Protein AF-R7QAF1-F1 (afdb_monomer_lite)

InterPro domains:
  IPR002088 Protein prenyltransferase, alpha subunit [PF01239] (26-54)
  IPR002088 Protein prenyltransferase, alpha subunit [PF01239] (99-127)

pLDDT: mean 86.68, std 11.37, range [32.62, 96.69]

Sequence (177 aa):
MLLASPDFTTAWAVRKRQLPPGGAADELHFTWLVLTRSPKSAESWSHRAWVVRTCGLSPQQAEEELALAWVAATRAASNYYAGVHRLRVVPSARGKCIREELGRSRKWLRTHAADSSGWWYHRQLIELARGAAAETVGGELEFVRGLRDPGQARSQCIEVQEQWLLKLQQAGVGGTA

Radius of gyration: 18.32 Å; chains: 1; bounding box: 41×48×45 Å

Structure (mmCIF, N/CA/C/O backbone):
data_AF-R7QAF1-F1
#
_entry.id   AF-R7QAF1-F1
#
loop_
_atom_site.group_PDB
_atom_site.id
_atom_site.type_symbol
_atom_site.label_atom_id
_atom_site.label_alt_id
_atom_site.label_comp_id
_atom_site.label_asym_id
_atom_site.label_entity_id
_atom_site.label_seq_id
_atom_site.pdbx_PDB_ins_code
_atom_site.Cartn_x
_atom_site.Cartn_y
_atom_site.Cartn_z
_atom_site.occupancy
_atom_site.B_iso_or_equiv
_atom_site.auth_seq_id
_atom_site.auth_comp_id
_atom_site.auth_asym_id
_atom_site.auth_atom_id
_atom_site.pdbx_PDB_model_num
ATOM 1 N N . MET A 1 1 ? 12.134 -16.852 -15.053 1.00 78.19 1 MET A N 1
ATOM 2 C CA . MET A 1 1 ? 12.922 -16.751 -13.805 1.00 78.19 1 MET A CA 1
ATOM 3 C C . MET A 1 1 ? 12.145 -16.061 -12.683 1.00 78.19 1 MET A C 1
ATOM 5 O O . MET A 1 1 ? 11.789 -16.744 -11.739 1.00 78.19 1 MET A O 1
ATOM 9 N N . LEU A 1 2 ? 11.776 -14.778 -12.795 1.00 91.62 2 LEU A N 1
ATOM 10 C CA . LEU A 1 2 ? 11.055 -14.058 -11.722 1.00 91.62 2 LEU A CA 1
ATOM 11 C C . LEU A 1 2 ? 9.643 -14.592 -11.394 1.00 91.62 2 LEU A C 1
ATOM 13 O O . LEU A 1 2 ? 9.203 -14.474 -10.261 1.00 91.62 2 LEU A O 1
ATOM 17 N N . LEU A 1 3 ? 8.956 -15.251 -12.338 1.00 90.00 3 LEU A N 1
ATOM 18 C CA . LEU A 1 3 ? 7.684 -15.951 -12.063 1.00 90.00 3 LEU A CA 1
ATOM 19 C C . LEU A 1 3 ? 7.839 -17.201 -11.172 1.00 90.00 3 LEU A C 1
ATOM 21 O O . LEU A 1 3 ? 6.851 -17.681 -10.619 1.00 90.00 3 LEU A O 1
ATOM 25 N N . ALA A 1 4 ? 9.056 -17.746 -11.075 1.00 88.62 4 ALA A N 1
ATOM 26 C CA . ALA A 1 4 ? 9.387 -18.906 -10.245 1.00 88.62 4 ALA A CA 1
ATOM 27 C C . ALA A 1 4 ? 10.144 -18.503 -8.968 1.00 88.62 4 ALA A C 1
ATOM 29 O O . ALA A 1 4 ? 9.986 -19.138 -7.932 1.00 88.62 4 ALA A O 1
ATOM 30 N N . SER A 1 5 ? 10.939 -17.432 -9.037 1.00 92.12 5 SER A N 1
ATOM 31 C CA . SER A 1 5 ? 11.740 -16.910 -7.927 1.00 92.12 5 SER A CA 1
ATOM 32 C C . SER A 1 5 ? 11.575 -15.387 -7.859 1.00 92.12 5 SER A C 1
ATOM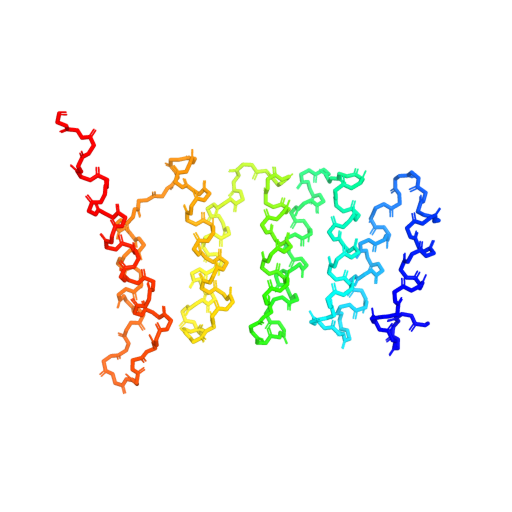 34 O O . SER A 1 5 ? 12.389 -14.657 -8.432 1.00 92.12 5 SER A O 1
ATOM 36 N N . PRO A 1 6 ? 10.500 -14.897 -7.213 1.00 92.56 6 PRO A N 1
ATOM 37 C CA . PRO A 1 6 ? 10.117 -13.484 -7.230 1.00 92.56 6 PRO A CA 1
ATOM 38 C C . PRO A 1 6 ? 11.075 -12.593 -6.433 1.00 92.56 6 PRO A C 1
ATOM 40 O O . PRO A 1 6 ? 11.117 -11.393 -6.670 1.00 92.56 6 PRO A O 1
ATOM 43 N N . ASP A 1 7 ? 11.880 -13.168 -5.537 1.00 93.00 7 ASP A N 1
ATOM 44 C CA . ASP A 1 7 ? 12.837 -12.434 -4.702 1.00 93.00 7 ASP A CA 1
ATOM 45 C C . ASP A 1 7 ? 14.279 -12.509 -5.238 1.00 93.00 7 ASP A C 1
ATOM 47 O O . ASP A 1 7 ? 15.243 -12.231 -4.526 1.00 93.00 7 ASP A O 1
ATOM 51 N N . PHE A 1 8 ? 14.460 -12.870 -6.516 1.00 94.31 8 PHE A N 1
ATOM 52 C CA . PHE A 1 8 ? 15.788 -12.890 -7.125 1.00 94.31 8 PHE A CA 1
ATOM 53 C C . PHE A 1 8 ? 16.257 -11.476 -7.509 1.00 94.31 8 PHE A C 1
ATOM 55 O O . PHE A 1 8 ? 16.027 -10.988 -8.619 1.00 94.31 8 PHE A O 1
ATOM 62 N N . THR A 1 9 ? 16.941 -10.819 -6.574 1.00 93.56 9 THR A N 1
ATOM 63 C CA . THR A 1 9 ? 17.362 -9.408 -6.647 1.00 93.56 9 THR A CA 1
ATOM 64 C C . THR A 1 9 ? 18.170 -9.055 -7.900 1.00 93.56 9 THR A C 1
ATOM 66 O O . THR A 1 9 ? 17.927 -8.016 -8.519 1.00 93.56 9 THR A O 1
ATOM 69 N N . THR A 1 10 ? 19.088 -9.924 -8.340 1.00 95.69 10 THR A N 1
ATOM 70 C CA . THR A 1 10 ? 19.895 -9.702 -9.554 1.00 95.69 10 THR A CA 1
ATOM 71 C C . THR A 1 10 ? 19.022 -9.566 -10.799 1.00 95.69 10 THR A C 1
ATOM 73 O O . THR A 1 10 ? 19.279 -8.713 -11.648 1.00 95.69 10 THR A O 1
ATOM 76 N N . ALA A 1 11 ? 17.952 -10.355 -10.897 1.00 95.69 11 ALA A N 1
ATOM 77 C CA . ALA A 1 11 ? 17.031 -10.294 -12.023 1.00 95.69 11 ALA A CA 1
ATOM 78 C C . ALA A 1 11 ? 16.273 -8.964 -12.064 1.00 95.69 11 ALA A C 1
ATOM 80 O O . ALA A 1 11 ? 16.154 -8.355 -13.127 1.00 95.69 11 ALA A O 1
ATOM 81 N N . TRP A 1 12 ? 15.820 -8.474 -10.907 1.00 96.69 12 TRP A N 1
ATOM 82 C CA . TRP A 1 12 ? 15.209 -7.149 -10.805 1.00 96.69 12 TRP A CA 1
ATOM 83 C C . TRP A 1 12 ? 16.190 -6.038 -11.172 1.00 96.69 12 TRP A C 1
ATOM 85 O O . TRP A 1 12 ? 15.828 -5.124 -11.910 1.00 96.69 12 TRP A O 1
ATOM 95 N N . ALA A 1 13 ? 17.44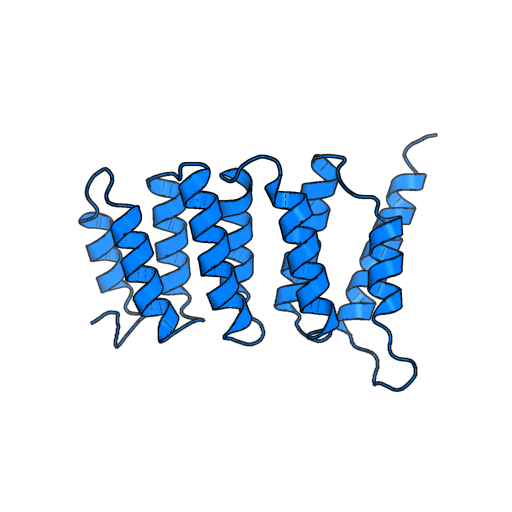9 -6.130 -10.735 1.00 96.06 13 ALA A N 1
ATOM 96 C CA . ALA A 1 13 ? 18.481 -5.161 -11.098 1.00 96.06 13 ALA A CA 1
ATOM 97 C C . ALA A 1 13 ? 18.716 -5.090 -12.618 1.00 96.06 13 ALA A C 1
ATOM 99 O O . ALA A 1 13 ? 18.839 -3.994 -13.164 1.00 96.06 13 ALA A O 1
ATOM 100 N N . VAL A 1 14 ? 18.727 -6.236 -13.310 1.00 96.50 14 VAL A N 1
ATOM 101 C CA . VAL A 1 14 ? 18.820 -6.284 -14.779 1.00 96.50 14 VAL A CA 1
ATOM 102 C C . VAL A 1 14 ? 17.623 -5.586 -15.423 1.00 96.50 14 VAL A C 1
ATOM 104 O O . VAL A 1 14 ? 17.820 -4.734 -16.286 1.00 96.50 14 VAL A O 1
ATOM 107 N N . ARG A 1 15 ? 16.398 -5.860 -14.956 1.00 96.19 15 ARG A N 1
ATOM 108 C CA . ARG A 1 15 ? 15.192 -5.200 -15.481 1.00 96.19 15 ARG A CA 1
ATOM 109 C C . ARG A 1 15 ? 15.229 -3.684 -15.307 1.00 96.19 15 ARG A C 1
ATOM 111 O O . ARG A 1 15 ? 14.928 -2.970 -16.254 1.00 96.19 15 ARG A O 1
ATOM 118 N N . LYS A 1 16 ? 15.675 -3.180 -14.147 1.00 96.00 16 LYS A N 1
ATOM 119 C CA . LYS A 1 16 ? 15.832 -1.729 -13.916 1.00 96.00 16 LYS A CA 1
ATOM 120 C C . LYS A 1 16 ? 16.764 -1.076 -14.938 1.00 96.00 16 LYS A C 1
ATOM 122 O O . LYS A 1 16 ? 16.478 0.019 -15.403 1.00 96.00 16 LYS A O 1
ATOM 127 N N . ARG A 1 17 ? 17.868 -1.746 -15.293 1.00 96.19 17 ARG A N 1
ATOM 128 C CA . ARG A 1 17 ? 18.851 -1.247 -16.275 1.00 96.19 17 ARG A CA 1
ATOM 129 C C . ARG A 1 17 ? 18.339 -1.282 -17.716 1.00 96.19 17 ARG A C 1
ATOM 131 O O . ARG A 1 17 ? 18.853 -0.545 -18.545 1.00 96.19 17 ARG A O 1
ATOM 138 N N . GLN A 1 18 ? 17.379 -2.154 -18.009 1.00 95.00 18 GLN A N 1
ATOM 139 C CA . GLN A 1 18 ? 16.851 -2.380 -19.356 1.00 95.00 18 GLN A CA 1
ATOM 140 C C . GLN A 1 18 ? 15.506 -1.693 -19.606 1.00 95.00 18 GLN A C 1
ATOM 142 O O . GLN A 1 18 ? 14.980 -1.811 -20.707 1.00 95.00 18 GLN A O 1
ATOM 147 N N . LEU A 1 19 ? 14.938 -1.004 -18.611 1.00 94.94 19 LEU A N 1
ATOM 148 C CA . LEU A 1 19 ? 13.645 -0.343 -18.752 1.00 94.94 19 LEU A CA 1
ATOM 149 C C . LEU A 1 19 ? 13.750 0.803 -19.778 1.00 94.94 19 LEU A C 1
ATOM 151 O O . LEU A 1 19 ? 14.463 1.776 -19.512 1.00 94.94 19 LEU A O 1
ATOM 155 N N . PRO A 1 20 ? 13.055 0.728 -20.928 1.00 91.19 20 PRO A N 1
ATOM 156 C CA . PRO A 1 20 ? 13.078 1.811 -21.898 1.00 91.19 20 PRO A CA 1
ATOM 157 C C . PRO A 1 20 ? 12.262 3.019 -21.404 1.00 91.19 20 PRO A C 1
ATOM 159 O O . PRO A 1 20 ? 11.348 2.863 -20.582 1.00 91.19 20 PRO A O 1
ATOM 162 N N . PRO A 1 21 ? 12.522 4.227 -21.937 1.00 87.12 21 PRO A N 1
ATOM 163 C CA . PRO A 1 21 ? 11.637 5.373 -21.745 1.00 87.12 21 PRO A CA 1
ATOM 164 C C . PRO A 1 21 ? 10.190 5.012 -22.111 1.00 87.12 21 PRO A C 1
ATOM 166 O O . PRO A 1 21 ? 9.941 4.419 -23.156 1.00 87.12 21 PRO A O 1
ATOM 169 N N . GLY A 1 22 ? 9.235 5.337 -21.238 1.00 85.50 22 GLY A N 1
ATOM 170 C CA . GLY A 1 22 ? 7.818 5.010 -21.447 1.00 85.50 22 GLY A CA 1
ATOM 171 C C . GLY A 1 22 ? 7.423 3.550 -21.173 1.00 85.50 22 GLY A C 1
ATOM 172 O O . GLY A 1 22 ? 6.236 3.245 -21.196 1.00 85.50 22 GLY A O 1
ATOM 173 N N . GLY A 1 23 ? 8.360 2.659 -20.821 1.00 89.38 23 GLY A N 1
ATOM 174 C CA . GLY A 1 23 ? 8.091 1.236 -20.545 1.00 89.38 23 GLY A CA 1
ATOM 175 C C . GLY A 1 23 ? 7.361 0.934 -19.226 1.00 89.38 23 GLY A C 1
ATOM 176 O O . GLY A 1 23 ? 7.303 -0.218 -18.803 1.00 89.38 23 GLY A O 1
ATOM 177 N N . ALA A 1 24 ? 6.829 1.949 -18.538 1.00 89.88 24 ALA A N 1
ATOM 178 C CA . ALA A 1 24 ? 6.233 1.800 -17.211 1.00 89.88 24 ALA A CA 1
ATOM 179 C C . ALA A 1 24 ? 5.022 0.860 -17.207 1.00 89.88 24 ALA A C 1
ATOM 181 O O . ALA A 1 24 ? 4.903 0.027 -16.313 1.00 89.88 24 ALA A O 1
ATOM 182 N N . ALA A 1 25 ? 4.139 0.976 -18.204 1.00 89.50 25 ALA A N 1
ATOM 183 C CA . ALA A 1 25 ? 2.919 0.175 -18.280 1.00 89.50 25 ALA A CA 1
ATOM 184 C C . ALA A 1 25 ? 3.234 -1.326 -18.385 1.00 89.50 25 ALA A C 1
ATOM 186 O O . ALA A 1 25 ? 2.733 -2.119 -17.587 1.00 89.50 25 ALA A O 1
ATOM 187 N N . ASP A 1 26 ? 4.136 -1.698 -19.295 1.00 91.94 26 ASP A N 1
ATOM 188 C CA . ASP A 1 26 ? 4.559 -3.088 -19.484 1.00 91.94 26 ASP A CA 1
ATOM 189 C C . ASP A 1 26 ? 5.285 -3.632 -18.248 1.00 91.94 26 ASP A C 1
ATOM 191 O O . ASP A 1 26 ? 5.067 -4.773 -17.836 1.00 91.94 26 ASP A O 1
ATOM 195 N N . GLU A 1 27 ? 6.109 -2.809 -17.595 1.00 95.12 27 GLU A N 1
ATOM 196 C CA . GLU A 1 27 ? 6.843 -3.211 -16.394 1.00 95.12 27 GLU A CA 1
ATOM 197 C C . GLU A 1 27 ? 5.920 -3.398 -15.176 1.00 95.12 27 GLU A C 1
ATOM 199 O O . GLU A 1 27 ? 6.072 -4.341 -14.386 1.00 95.12 27 GLU A O 1
ATOM 204 N N . LEU A 1 28 ? 4.910 -2.536 -15.032 1.00 93.81 28 LEU A N 1
ATOM 205 C CA . LEU A 1 28 ? 3.850 -2.697 -14.038 1.00 93.81 28 LEU A CA 1
ATOM 206 C C . LEU A 1 28 ? 2.978 -3.916 -14.355 1.00 93.81 28 LEU A C 1
ATOM 208 O O . LEU A 1 28 ? 2.609 -4.658 -13.445 1.00 93.81 28 LEU A O 1
ATOM 212 N N . HIS A 1 29 ? 2.689 -4.198 -15.622 1.00 92.81 29 HIS A N 1
ATOM 213 C CA . HIS A 1 29 ? 1.980 -5.420 -15.988 1.00 92.81 29 HIS A CA 1
ATOM 214 C C . HIS A 1 29 ? 2.804 -6.674 -15.650 1.00 92.81 29 HIS A C 1
ATOM 216 O O . HIS A 1 29 ? 2.303 -7.610 -15.026 1.00 92.81 29 HIS A O 1
ATOM 222 N N . PHE A 1 30 ? 4.099 -6.677 -15.962 1.00 94.88 30 PHE A N 1
ATOM 223 C CA . PHE A 1 30 ? 4.987 -7.790 -15.637 1.00 94.88 30 PHE A CA 1
ATOM 224 C C . PHE A 1 30 ? 5.071 -8.048 -14.127 1.00 94.88 30 PHE A C 1
ATOM 226 O O . PHE A 1 30 ? 4.898 -9.181 -13.673 1.00 94.88 30 PHE A O 1
ATOM 233 N N . THR A 1 31 ? 5.303 -7.005 -13.325 1.00 94.75 31 THR A N 1
ATOM 234 C CA . THR A 1 31 ? 5.333 -7.149 -11.858 1.00 94.75 31 THR A CA 1
ATOM 235 C C . THR A 1 31 ? 3.993 -7.614 -11.296 1.00 94.75 31 THR A C 1
ATOM 237 O O . THR A 1 31 ? 3.975 -8.369 -10.325 1.00 94.75 31 THR A O 1
ATOM 240 N N . TRP A 1 32 ? 2.872 -7.236 -11.921 1.00 93.56 32 TRP A N 1
ATOM 241 C CA . TRP A 1 32 ? 1.555 -7.747 -11.547 1.00 93.56 32 TRP A CA 1
ATOM 242 C C . TRP A 1 32 ? 1.473 -9.266 -11.730 1.00 93.56 32 TRP A C 1
ATOM 244 O O . TRP A 1 32 ? 1.063 -9.963 -10.803 1.00 93.56 32 TRP A O 1
ATOM 254 N N . LEU A 1 33 ? 1.944 -9.804 -12.860 1.00 94.12 33 LEU A N 1
ATOM 255 C CA . LEU A 1 33 ? 1.976 -11.254 -13.090 1.00 94.12 33 LEU A CA 1
ATOM 256 C C . LEU A 1 33 ? 2.772 -11.989 -12.004 1.00 94.12 33 LEU A C 1
ATOM 258 O O . LEU A 1 33 ? 2.321 -13.021 -11.507 1.00 94.12 33 LEU A O 1
ATOM 262 N N . VAL A 1 34 ? 3.908 -11.438 -11.571 1.00 94.56 34 VAL A N 1
ATOM 263 C CA . VAL A 1 34 ? 4.684 -12.007 -10.456 1.00 94.56 34 VAL A CA 1
ATOM 264 C C . VAL A 1 34 ? 3.872 -11.993 -9.153 1.00 94.56 34 VAL A C 1
ATOM 266 O O . VAL A 1 34 ? 3.768 -13.018 -8.475 1.00 94.56 34 VAL A O 1
ATOM 269 N N . LEU A 1 35 ? 3.212 -10.875 -8.836 1.00 92.69 35 LEU A N 1
ATOM 270 C CA . LEU A 1 35 ? 2.386 -10.730 -7.632 1.00 92.69 35 LEU A CA 1
ATOM 271 C C . LEU A 1 35 ? 1.145 -11.638 -7.626 1.00 92.69 35 LEU A C 1
ATOM 273 O O . LEU A 1 35 ? 0.699 -12.030 -6.550 1.00 92.69 35 LEU A O 1
ATOM 277 N N . THR A 1 36 ? 0.611 -12.041 -8.787 1.00 91.00 36 THR A N 1
ATOM 278 C CA . THR A 1 36 ? -0.489 -13.027 -8.829 1.00 91.00 36 THR A CA 1
ATOM 279 C C . THR A 1 36 ? -0.081 -14.400 -8.291 1.00 91.00 36 THR A C 1
ATOM 281 O O . THR A 1 36 ? -0.940 -15.136 -7.805 1.00 91.00 36 THR A O 1
ATOM 284 N N . ARG A 1 37 ? 1.216 -14.738 -8.349 1.00 90.56 37 ARG A N 1
ATOM 285 C CA . ARG A 1 37 ? 1.780 -15.986 -7.808 1.00 90.56 37 ARG A CA 1
ATOM 286 C C . ARG A 1 37 ? 2.383 -15.797 -6.419 1.00 90.56 37 ARG A C 1
ATOM 288 O O . ARG A 1 37 ? 2.335 -16.710 -5.600 1.00 90.56 37 ARG A O 1
ATOM 295 N N . SER A 1 38 ? 2.943 -14.621 -6.151 1.00 90.50 38 SER A N 1
ATOM 296 C CA . SER A 1 38 ? 3.673 -14.324 -4.917 1.00 90.50 38 SER A CA 1
ATOM 297 C C . SER A 1 38 ? 3.275 -12.949 -4.364 1.00 90.50 38 SER A C 1
ATOM 299 O O . SER A 1 38 ? 4.063 -12.003 -4.414 1.00 90.50 38 SER A O 1
ATOM 301 N N . PRO A 1 39 ? 2.054 -12.815 -3.808 1.00 89.56 39 PRO A N 1
ATOM 302 C CA . PRO A 1 39 ? 1.441 -11.518 -3.488 1.00 89.56 39 PRO A CA 1
ATOM 303 C C . PRO A 1 39 ? 2.160 -10.717 -2.394 1.00 89.56 39 PRO A C 1
ATOM 305 O O . PRO A 1 39 ? 1.924 -9.515 -2.258 1.00 89.56 39 PRO A O 1
ATOM 308 N N . LYS A 1 40 ? 3.034 -11.368 -1.617 1.00 89.75 40 LYS A N 1
ATOM 309 C CA . LYS A 1 40 ? 3.828 -10.767 -0.534 1.00 89.75 40 LYS A CA 1
ATOM 310 C C . LYS A 1 40 ? 5.325 -10.644 -0.856 1.00 89.75 40 LYS A C 1
ATOM 312 O O . LYS A 1 40 ? 6.095 -10.350 0.050 1.00 89.75 40 LYS A O 1
ATOM 317 N N . SER A 1 41 ? 5.750 -10.859 -2.106 1.00 92.69 41 SER A N 1
ATOM 318 C CA . SER A 1 41 ? 7.163 -10.690 -2.484 1.00 92.69 41 SER A CA 1
ATOM 319 C C . SER A 1 41 ? 7.602 -9.240 -2.275 1.00 92.69 41 SER A C 1
ATOM 321 O O . SER A 1 41 ? 7.139 -8.325 -2.965 1.00 92.69 41 SER A O 1
ATOM 323 N N . ALA A 1 42 ? 8.503 -9.037 -1.314 1.00 92.19 42 ALA A N 1
ATOM 324 C CA . ALA A 1 42 ? 9.021 -7.721 -0.964 1.00 92.19 42 ALA A CA 1
ATOM 325 C C . ALA A 1 42 ? 9.789 -7.093 -2.134 1.00 92.19 42 ALA A C 1
ATOM 327 O O . ALA A 1 42 ? 9.647 -5.896 -2.394 1.00 92.19 42 ALA A O 1
ATOM 328 N N . GLU A 1 43 ? 10.547 -7.901 -2.877 1.00 95.06 43 GLU A N 1
ATOM 329 C CA . GLU A 1 43 ? 11.303 -7.443 -4.043 1.00 95.06 43 GLU A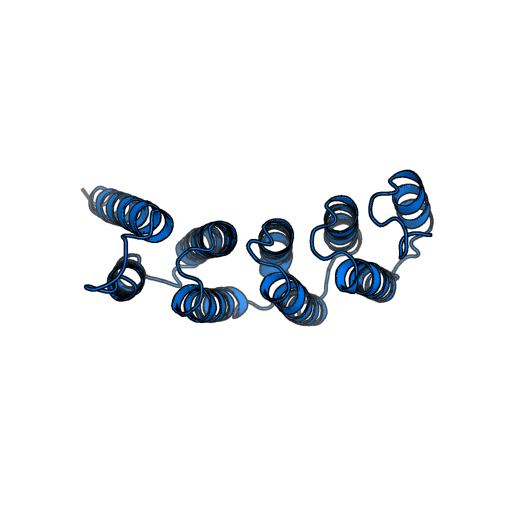 CA 1
ATOM 330 C C . GLU A 1 43 ? 10.382 -7.018 -5.186 1.00 95.06 43 GLU A C 1
ATOM 332 O O . GLU A 1 43 ? 10.591 -5.961 -5.783 1.00 95.06 43 GLU A O 1
ATOM 337 N N . SER A 1 44 ? 9.304 -7.769 -5.432 1.00 95.38 44 SER A N 1
ATOM 338 C CA . SER A 1 44 ? 8.317 -7.416 -6.459 1.00 95.38 44 SER A CA 1
ATOM 339 C C . SER A 1 44 ? 7.654 -6.069 -6.158 1.00 95.38 44 SER A C 1
ATOM 341 O O . SER A 1 44 ? 7.570 -5.207 -7.034 1.00 95.38 44 SER A O 1
ATOM 343 N N . TRP A 1 45 ? 7.241 -5.838 -4.906 1.00 95.38 45 TRP A N 1
ATOM 344 C CA . TRP A 1 45 ? 6.686 -4.548 -4.477 1.00 95.38 45 TRP A CA 1
ATOM 345 C C . TRP A 1 45 ? 7.721 -3.420 -4.490 1.00 95.38 45 TRP A C 1
ATOM 347 O O . TRP A 1 45 ? 7.398 -2.289 -4.858 1.00 95.38 45 TRP A O 1
ATOM 357 N N . SER A 1 46 ? 8.970 -3.711 -4.128 1.00 95.44 46 SER A N 1
ATOM 358 C CA . SER A 1 46 ? 10.061 -2.730 -4.143 1.00 95.44 46 SER A CA 1
ATOM 359 C C . SER A 1 46 ? 10.418 -2.299 -5.564 1.00 95.44 46 SER A C 1
ATOM 361 O O . SER A 1 46 ? 10.626 -1.110 -5.819 1.00 95.44 46 SER A O 1
ATOM 363 N N . HIS A 1 47 ? 10.437 -3.240 -6.510 1.00 96.38 47 HIS A N 1
ATOM 364 C CA . HIS A 1 47 ? 10.619 -2.951 -7.928 1.00 96.38 47 HIS A CA 1
ATOM 365 C C . HIS A 1 47 ? 9.441 -2.154 -8.488 1.00 96.38 47 HIS A C 1
ATOM 367 O O . HIS A 1 47 ? 9.653 -1.123 -9.121 1.00 96.38 47 HIS A O 1
ATOM 373 N N . ARG A 1 48 ? 8.202 -2.544 -8.168 1.00 95.50 48 ARG A N 1
ATOM 374 C CA . ARG A 1 48 ? 6.994 -1.815 -8.580 1.00 95.50 48 ARG A CA 1
ATOM 375 C C . ARG A 1 48 ? 6.993 -0.364 -8.084 1.00 95.50 48 ARG A C 1
ATOM 377 O O . ARG A 1 48 ? 6.741 0.554 -8.859 1.00 95.50 48 ARG A O 1
ATOM 384 N N . ALA A 1 49 ? 7.364 -0.136 -6.823 1.00 94.75 49 ALA A N 1
ATOM 385 C CA . ALA A 1 49 ? 7.514 1.208 -6.262 1.00 94.75 49 ALA A CA 1
ATOM 386 C C . ALA A 1 49 ? 8.647 2.011 -6.925 1.00 94.75 49 ALA A C 1
ATOM 388 O O . ALA A 1 49 ? 8.579 3.238 -6.990 1.00 94.75 49 ALA A O 1
ATOM 389 N N . TRP A 1 50 ? 9.699 1.339 -7.403 1.00 95.69 50 TRP A N 1
ATOM 390 C CA . TRP A 1 50 ? 10.746 1.978 -8.195 1.00 95.69 50 TRP A CA 1
ATOM 391 C C . TRP A 1 50 ? 10.230 2.446 -9.556 1.00 95.69 50 TRP A C 1
ATOM 393 O O . TRP A 1 50 ? 10.450 3.606 -9.883 1.00 95.69 50 TRP A O 1
ATOM 403 N N . VAL A 1 51 ? 9.458 1.624 -10.274 1.00 94.94 51 VAL A N 1
ATOM 404 C CA . VAL A 1 51 ? 8.856 2.011 -11.564 1.00 94.94 51 VAL A CA 1
ATOM 405 C C . VAL A 1 51 ? 7.965 3.244 -11.412 1.00 94.94 51 VAL A C 1
ATOM 407 O O . VAL A 1 51 ? 8.156 4.222 -12.130 1.00 94.94 51 VAL A O 1
ATOM 410 N N . VAL A 1 52 ? 7.053 3.242 -10.429 1.00 93.19 52 VAL A N 1
ATOM 411 C CA . VAL A 1 52 ? 6.150 4.382 -10.168 1.00 93.19 52 VAL A CA 1
ATOM 412 C C . VAL A 1 52 ? 6.930 5.673 -9.915 1.00 93.19 52 VAL A C 1
ATOM 414 O O . VAL A 1 52 ? 6.585 6.720 -10.452 1.00 93.19 52 VAL A O 1
ATOM 417 N N . ARG A 1 53 ? 8.009 5.605 -9.126 1.00 92.94 53 ARG A N 1
ATOM 418 C CA . ARG A 1 53 ? 8.839 6.776 -8.811 1.00 92.94 53 ARG A CA 1
ATOM 419 C C . ARG A 1 53 ? 9.656 7.261 -10.006 1.00 92.94 53 ARG A C 1
ATOM 421 O O . ARG A 1 53 ? 9.813 8.461 -10.178 1.00 92.94 53 ARG A O 1
ATOM 428 N N . THR A 1 54 ? 10.232 6.339 -10.771 1.00 92.56 54 THR A N 1
ATOM 429 C CA . THR A 1 54 ? 11.185 6.662 -11.839 1.00 92.56 54 THR A CA 1
ATOM 430 C C . THR A 1 54 ? 10.487 7.118 -13.112 1.00 92.56 54 THR A C 1
ATOM 432 O O . THR A 1 54 ? 10.982 8.020 -13.779 1.00 92.56 54 THR A O 1
ATOM 435 N N . CYS A 1 55 ? 9.346 6.522 -13.449 1.00 91.81 55 CYS A N 1
ATOM 436 C CA . CYS A 1 55 ? 8.618 6.855 -14.670 1.00 91.81 55 CYS A CA 1
ATOM 437 C C . CYS A 1 55 ? 7.509 7.887 -14.447 1.00 91.81 55 CYS A C 1
ATOM 439 O O . CYS A 1 55 ? 7.091 8.537 -15.402 1.00 91.81 55 CYS A O 1
ATOM 441 N N . GLY A 1 56 ? 7.027 8.026 -13.208 1.00 90.06 56 GLY A N 1
ATOM 442 C CA . GLY A 1 56 ? 5.781 8.726 -12.922 1.00 90.06 56 GLY A CA 1
ATOM 443 C C . GLY A 1 56 ? 4.565 7.964 -13.456 1.00 90.06 56 GLY A C 1
ATOM 444 O O . GLY A 1 56 ? 4.682 7.029 -14.249 1.00 90.06 56 GLY A O 1
ATOM 445 N N . LEU A 1 57 ? 3.378 8.364 -13.006 1.00 89.75 57 LEU A N 1
ATOM 446 C CA . LEU A 1 57 ? 2.107 7.861 -13.518 1.00 89.75 57 LEU A CA 1
ATOM 447 C C . LEU A 1 57 ? 1.227 9.042 -13.904 1.00 89.75 57 LEU A C 1
ATOM 449 O O . LEU A 1 57 ? 1.142 10.025 -13.166 1.00 89.75 57 LEU A O 1
ATOM 453 N N . SER A 1 58 ? 0.533 8.924 -15.034 1.00 90.06 58 SER A N 1
ATOM 454 C CA . SER A 1 58 ? -0.626 9.776 -15.289 1.00 90.06 58 SER A CA 1
ATOM 455 C C . SER A 1 58 ? -1.739 9.475 -14.272 1.00 90.06 58 SER A C 1
ATOM 457 O O . SER A 1 58 ? -1.786 8.370 -13.722 1.00 90.06 58 SER A O 1
ATOM 459 N N . PRO A 1 59 ? -2.691 10.399 -14.049 1.00 89.56 59 PRO A N 1
ATOM 460 C CA . PRO A 1 59 ? -3.783 10.156 -13.109 1.00 89.56 59 PRO A CA 1
ATOM 461 C C . PRO A 1 59 ? -4.624 8.917 -13.428 1.00 89.56 59 PRO A C 1
ATOM 463 O O . PRO A 1 59 ? -5.050 8.220 -12.513 1.00 89.56 59 PRO A O 1
ATOM 466 N N . GLN A 1 60 ? -4.813 8.603 -14.712 1.00 87.81 60 GLN A N 1
ATOM 467 C CA . GLN A 1 60 ? -5.510 7.387 -15.133 1.00 87.81 60 GLN A CA 1
ATOM 468 C C . GLN A 1 60 ? -4.712 6.125 -14.774 1.00 87.81 60 GLN A C 1
ATOM 470 O O . GLN A 1 60 ? -5.255 5.203 -14.172 1.00 87.81 60 GLN A O 1
ATOM 475 N N . GLN A 1 61 ? -3.410 6.103 -15.075 1.00 89.19 61 GLN A N 1
ATOM 476 C CA . GLN A 1 61 ? -2.544 4.976 -14.714 1.00 89.19 61 GLN A CA 1
ATOM 477 C C . GLN A 1 61 ? -2.475 4.782 -13.196 1.00 89.19 61 GLN A C 1
ATOM 479 O O . GLN A 1 61 ? -2.425 3.652 -12.726 1.00 89.19 61 GLN A O 1
ATOM 484 N N . ALA A 1 62 ? -2.499 5.865 -12.417 1.00 90.50 62 ALA A N 1
ATOM 485 C CA . ALA A 1 62 ? -2.546 5.791 -10.961 1.00 90.50 62 ALA A CA 1
ATOM 486 C C . ALA A 1 62 ? -3.860 5.170 -10.448 1.00 90.50 62 ALA A C 1
ATOM 488 O O . ALA A 1 62 ? -3.831 4.366 -9.518 1.00 90.50 62 ALA A O 1
ATOM 489 N N . GLU A 1 63 ? -5.005 5.485 -11.057 1.00 88.50 63 GLU A N 1
ATOM 490 C CA . GLU A 1 63 ? -6.294 4.865 -10.715 1.00 88.50 63 GLU A CA 1
ATOM 491 C C . GLU A 1 63 ? -6.312 3.359 -11.034 1.00 88.50 63 GLU A C 1
ATOM 493 O O . GLU A 1 63 ? -6.716 2.551 -10.191 1.00 88.50 63 GLU A O 1
ATOM 498 N N . GLU A 1 64 ? -5.817 2.967 -12.211 1.00 88.94 64 GLU A N 1
ATOM 499 C CA . GLU A 1 64 ? -5.662 1.560 -12.613 1.00 88.94 64 GLU A CA 1
ATOM 500 C C . GLU A 1 64 ? -4.716 0.809 -11.663 1.00 88.94 64 GLU A C 1
ATOM 502 O O . GLU A 1 64 ? -5.009 -0.297 -11.197 1.00 88.94 64 GLU A O 1
ATOM 507 N N . GLU A 1 65 ? -3.606 1.448 -11.301 1.00 91.81 65 GLU A N 1
ATOM 508 C CA . GLU A 1 65 ? -2.615 0.922 -10.372 1.00 91.81 65 GLU A CA 1
ATOM 509 C C . GLU A 1 65 ? -3.197 0.705 -8.967 1.00 91.81 65 GLU A C 1
ATOM 511 O O . GLU A 1 65 ? -2.977 -0.339 -8.344 1.00 91.81 65 GLU A O 1
ATOM 516 N N . LEU A 1 66 ? -4.001 1.650 -8.472 1.00 91.56 66 LEU A N 1
ATOM 517 C CA . LEU A 1 66 ? -4.733 1.493 -7.217 1.00 91.56 66 LEU A CA 1
ATOM 518 C C . LEU A 1 66 ? -5.764 0.365 -7.307 1.00 91.56 66 LEU A C 1
ATOM 520 O O . LEU A 1 66 ? -5.920 -0.385 -6.343 1.00 91.56 66 LEU A O 1
ATOM 524 N N . ALA A 1 67 ? -6.457 0.184 -8.429 1.00 89.31 67 ALA A N 1
ATOM 525 C CA . ALA A 1 67 ? -7.378 -0.940 -8.582 1.00 89.31 67 ALA A CA 1
ATOM 526 C C . ALA A 1 67 ? -6.636 -2.290 -8.502 1.00 89.31 67 ALA A C 1
ATOM 528 O O . ALA A 1 67 ? -7.034 -3.172 -7.738 1.00 89.31 67 ALA A O 1
ATOM 529 N N . LEU A 1 68 ? -5.506 -2.435 -9.198 1.00 89.44 68 LEU A N 1
ATOM 530 C CA . LEU A 1 68 ? -4.693 -3.659 -9.173 1.00 89.44 68 LEU A CA 1
ATOM 531 C C . LEU A 1 68 ? -4.101 -3.942 -7.788 1.00 89.44 68 LEU A C 1
ATOM 533 O O . LEU A 1 68 ? -4.204 -5.060 -7.273 1.00 89.44 68 LEU A O 1
ATOM 537 N N . ALA A 1 69 ? -3.534 -2.925 -7.136 1.00 90.31 69 ALA A N 1
ATOM 538 C CA . ALA A 1 69 ? -2.980 -3.072 -5.794 1.00 90.31 69 ALA A CA 1
ATOM 539 C C . ALA A 1 69 ? -4.054 -3.468 -4.763 1.00 90.31 69 ALA A C 1
ATOM 541 O O . ALA A 1 69 ? -3.738 -4.132 -3.776 1.00 90.31 69 ALA A O 1
ATOM 542 N N . TRP A 1 70 ? -5.323 -3.105 -4.993 1.00 88.62 70 TRP A N 1
ATOM 543 C CA . TRP A 1 70 ? -6.437 -3.529 -4.139 1.00 88.62 70 TRP A CA 1
ATOM 544 C C . TRP A 1 70 ? -6.676 -5.029 -4.278 1.00 88.62 70 TRP A C 1
ATOM 546 O O . TRP A 1 70 ? -6.775 -5.747 -3.285 1.00 88.62 70 TRP A O 1
ATOM 556 N N . VAL A 1 71 ? -6.698 -5.530 -5.513 1.00 88.50 71 VAL A N 1
ATOM 557 C CA . VAL A 1 71 ? -6.836 -6.966 -5.772 1.00 88.50 71 VAL A CA 1
ATOM 558 C C . VAL A 1 71 ? -5.700 -7.744 -5.095 1.00 88.50 71 VAL A C 1
ATOM 560 O O . VAL A 1 71 ? -5.957 -8.758 -4.454 1.00 88.50 71 VAL A O 1
ATOM 563 N N . ALA A 1 72 ? -4.455 -7.259 -5.141 1.00 86.50 72 ALA A N 1
ATOM 564 C CA . ALA A 1 72 ? -3.357 -7.904 -4.410 1.00 86.50 72 ALA A CA 1
ATOM 565 C C . ALA A 1 72 ? -3.510 -7.835 -2.880 1.00 86.50 72 ALA A C 1
ATOM 567 O O . ALA A 1 72 ? -3.160 -8.797 -2.190 1.00 86.50 72 ALA A O 1
ATOM 568 N N . ALA A 1 73 ? -4.020 -6.721 -2.344 1.00 84.81 73 ALA A N 1
ATOM 569 C CA . ALA A 1 73 ? -4.254 -6.560 -0.910 1.00 84.81 73 ALA A CA 1
ATOM 570 C C . ALA A 1 73 ? -5.320 -7.536 -0.391 1.00 84.81 73 ALA A C 1
ATOM 572 O O . ALA A 1 73 ? -5.149 -8.134 0.664 1.00 84.81 73 ALA A O 1
ATOM 573 N N . THR A 1 74 ? -6.387 -7.741 -1.165 1.00 83.31 74 THR A N 1
ATOM 574 C CA . THR A 1 74 ? -7.521 -8.589 -0.764 1.00 83.31 74 THR A CA 1
ATOM 575 C C . THR A 1 74 ? -7.268 -10.090 -0.915 1.00 83.31 74 THR A C 1
ATOM 577 O O . THR A 1 74 ? -7.908 -10.894 -0.244 1.00 83.31 74 THR A O 1
ATOM 580 N N . ARG A 1 75 ? -6.318 -10.494 -1.767 1.00 84.38 75 ARG A N 1
ATOM 581 C CA . ARG A 1 75 ? -5.991 -11.912 -2.014 1.00 84.38 75 ARG A CA 1
ATOM 582 C C . ARG A 1 75 ? -5.060 -12.534 -0.978 1.00 84.38 75 ARG A C 1
ATOM 584 O O . ARG A 1 75 ? -4.904 -13.752 -0.968 1.00 84.38 75 ARG A O 1
ATOM 591 N N . ALA A 1 76 ? -4.414 -11.728 -0.142 1.00 78.00 76 ALA A N 1
ATOM 592 C CA . ALA A 1 76 ? -3.487 -12.211 0.868 1.00 78.00 76 ALA A CA 1
ATOM 593 C C . ALA A 1 76 ? -3.743 -11.488 2.188 1.00 78.00 76 ALA A C 1
ATOM 595 O O . ALA A 1 76 ? -3.576 -10.274 2.269 1.00 78.00 76 ALA A O 1
ATOM 596 N N . ALA A 1 77 ? -4.098 -12.244 3.230 1.00 73.25 77 ALA A N 1
ATOM 597 C CA . ALA A 1 77 ? -4.320 -11.690 4.562 1.00 73.25 77 ALA A CA 1
ATOM 598 C C . ALA A 1 77 ? -3.121 -10.835 4.999 1.00 73.25 77 ALA A C 1
ATOM 600 O O . ALA A 1 77 ? -1.971 -11.278 4.895 1.00 73.25 77 ALA A O 1
ATOM 601 N N . SER A 1 78 ? -3.386 -9.619 5.473 1.00 79.62 78 SER A N 1
ATOM 602 C CA . SER A 1 78 ? -2.373 -8.691 5.980 1.00 79.62 78 SER A CA 1
ATOM 603 C C . SER A 1 78 ? -1.219 -8.439 5.004 1.00 79.62 78 SER A C 1
ATOM 605 O O . SER A 1 78 ? -0.039 -8.625 5.313 1.00 79.62 78 SER A O 1
ATOM 607 N N . ASN A 1 79 ? -1.561 -8.046 3.776 1.00 84.94 79 ASN A N 1
ATOM 608 C CA . ASN A 1 79 ? -0.592 -7.633 2.766 1.00 84.94 79 ASN A CA 1
ATOM 609 C C . ASN A 1 79 ? -0.147 -6.174 2.978 1.00 84.94 79 ASN A C 1
ATOM 611 O O . ASN A 1 79 ? -0.562 -5.259 2.264 1.00 84.94 79 ASN A O 1
ATOM 615 N N . TYR A 1 80 ? 0.724 -5.971 3.966 1.00 88.50 80 TYR A N 1
ATOM 616 C CA . TYR A 1 80 ? 1.308 -4.668 4.293 1.00 88.50 80 TYR A CA 1
ATOM 617 C C . TYR A 1 80 ? 1.946 -3.971 3.080 1.00 88.50 80 TYR A C 1
ATOM 619 O O . TYR A 1 80 ? 1.733 -2.778 2.867 1.00 88.50 80 TYR A O 1
ATOM 627 N N . TYR A 1 81 ? 2.673 -4.716 2.239 1.00 91.94 81 TYR A N 1
ATOM 628 C CA . TYR A 1 81 ? 3.359 -4.158 1.071 1.00 91.94 81 TYR A CA 1
ATOM 629 C C . TYR A 1 81 ? 2.399 -3.519 0.066 1.00 91.94 81 TYR A C 1
ATOM 631 O O . TYR A 1 81 ? 2.698 -2.446 -0.462 1.00 91.94 81 TYR A O 1
ATOM 639 N N . ALA A 1 82 ? 1.231 -4.134 -0.147 1.00 91.62 82 ALA A N 1
ATOM 640 C CA . ALA A 1 82 ? 0.196 -3.563 -0.997 1.00 91.62 82 ALA A CA 1
ATOM 641 C C . ALA A 1 82 ? -0.297 -2.224 -0.430 1.00 91.62 82 ALA A C 1
ATOM 643 O O . ALA A 1 82 ? -0.337 -1.237 -1.158 1.00 91.62 82 ALA A O 1
ATOM 644 N N . GLY A 1 83 ? -0.592 -2.152 0.873 1.00 91.44 83 GLY A N 1
ATOM 645 C CA . GLY A 1 83 ? -0.996 -0.907 1.540 1.00 91.44 83 GLY A CA 1
ATOM 646 C C . GLY A 1 83 ? 0.053 0.205 1.418 1.00 91.44 83 GLY A C 1
ATOM 647 O O . GLY A 1 83 ? -0.270 1.329 1.033 1.00 91.44 83 GLY A O 1
ATOM 648 N N . VAL A 1 84 ? 1.328 -0.113 1.664 1.00 93.00 84 VAL A N 1
ATOM 649 C CA . VAL A 1 84 ? 2.443 0.838 1.508 1.00 93.00 84 VAL A CA 1
ATOM 650 C C . VAL A 1 84 ? 2.546 1.338 0.067 1.00 93.00 84 VAL A C 1
ATOM 652 O O . VAL A 1 84 ? 2.731 2.533 -0.164 1.00 93.00 84 VAL A O 1
ATOM 655 N N . HIS A 1 85 ? 2.446 0.439 -0.915 1.00 94.12 85 HIS A N 1
ATOM 656 C CA . HIS A 1 85 ? 2.509 0.810 -2.327 1.00 94.12 85 HIS A CA 1
ATOM 657 C C . HIS A 1 85 ? 1.349 1.721 -2.725 1.00 94.12 85 HIS A C 1
ATOM 659 O O . HIS A 1 85 ? 1.579 2.755 -3.345 1.00 94.12 85 HIS A O 1
ATOM 665 N N . ARG A 1 86 ? 0.124 1.410 -2.287 1.00 93.19 86 ARG A N 1
ATOM 666 C CA . ARG A 1 86 ? -1.053 2.256 -2.534 1.00 93.19 86 ARG A CA 1
ATOM 667 C C . ARG A 1 86 ? -0.839 3.688 -2.063 1.00 93.19 86 ARG A C 1
ATOM 669 O O . ARG A 1 86 ? -1.100 4.605 -2.831 1.00 93.19 86 ARG A O 1
ATOM 676 N N . LEU A 1 87 ? -0.315 3.897 -0.852 1.00 91.69 87 LEU A N 1
ATOM 677 C CA . LEU A 1 87 ? -0.047 5.248 -0.332 1.00 91.69 87 LEU A CA 1
ATOM 678 C C . LEU A 1 87 ? 0.921 6.051 -1.206 1.00 91.69 87 LEU A C 1
ATOM 680 O O . LEU A 1 87 ? 0.820 7.271 -1.248 1.00 91.69 87 LEU A O 1
ATOM 684 N N . ARG A 1 88 ? 1.845 5.389 -1.912 1.00 91.94 88 ARG A N 1
ATOM 685 C CA . ARG A 1 88 ? 2.763 6.058 -2.848 1.00 91.94 88 ARG A CA 1
ATOM 686 C C . ARG A 1 88 ? 2.078 6.478 -4.145 1.00 91.94 88 ARG A C 1
ATOM 688 O O . ARG A 1 88 ? 2.542 7.414 -4.781 1.00 91.94 88 ARG A O 1
ATOM 695 N N . VAL A 1 89 ? 1.012 5.782 -4.532 1.00 91.94 89 VAL A N 1
ATOM 696 C CA . VAL A 1 89 ? 0.277 6.017 -5.783 1.00 91.94 89 VAL A CA 1
ATOM 697 C C . VAL A 1 89 ? -0.862 7.019 -5.589 1.00 91.94 89 VAL A C 1
ATOM 699 O O . VAL A 1 89 ? -1.135 7.796 -6.497 1.00 91.94 89 VAL A O 1
ATOM 702 N N . VAL A 1 90 ? -1.490 7.052 -4.404 1.00 89.62 90 VAL A N 1
ATOM 703 C CA . VAL A 1 90 ? -2.598 7.972 -4.071 1.00 89.62 90 VAL A CA 1
ATOM 704 C C . VAL A 1 90 ? -2.328 9.431 -4.489 1.00 89.62 90 VAL A C 1
ATOM 706 O O . VAL A 1 90 ? -3.219 10.013 -5.104 1.00 89.62 90 VAL A O 1
ATOM 709 N N . PRO A 1 91 ? -1.141 10.033 -4.250 1.00 86.12 91 PRO A N 1
ATOM 710 C CA . PRO A 1 91 ? -0.862 11.413 -4.664 1.00 86.12 91 PRO A CA 1
ATOM 711 C C . PRO A 1 91 ? -0.863 11.642 -6.181 1.00 86.12 91 PRO A C 1
ATOM 713 O O . PRO A 1 91 ? -1.054 12.769 -6.626 1.00 86.12 91 PRO A O 1
ATOM 716 N N . SER A 1 92 ? -0.624 10.595 -6.974 1.00 87.44 92 SER A N 1
ATOM 717 C CA . SER A 1 92 ? -0.628 10.658 -8.440 1.00 87.44 92 SER A CA 1
ATOM 718 C C . SER A 1 92 ? -2.019 10.439 -9.040 1.00 87.44 92 SER A C 1
ATOM 720 O O . SER A 1 92 ? -2.208 10.705 -10.223 1.00 87.44 92 SER A O 1
ATOM 722 N N . ALA A 1 93 ? -2.990 9.964 -8.254 1.00 84.50 93 ALA A N 1
ATOM 723 C CA . ALA A 1 93 ? -4.377 9.803 -8.680 1.00 84.50 93 ALA A CA 1
ATOM 724 C C . ALA A 1 93 ? -5.146 11.135 -8.602 1.00 84.50 93 ALA A C 1
ATOM 726 O O . ALA A 1 93 ? -4.726 12.091 -7.949 1.00 84.50 93 ALA A O 1
ATOM 727 N N . ARG A 1 94 ? -6.300 11.225 -9.273 1.00 75.56 94 ARG A N 1
ATOM 728 C CA . ARG A 1 94 ? -7.118 12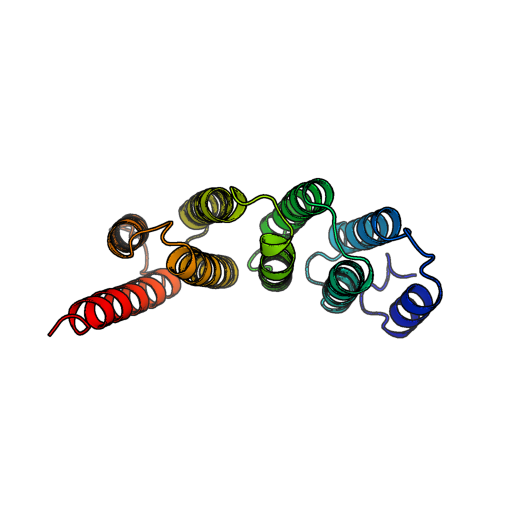.450 -9.257 1.00 75.56 94 ARG A CA 1
ATOM 729 C C . ARG A 1 94 ? -7.601 12.770 -7.837 1.00 75.56 94 ARG A C 1
ATOM 731 O O . ARG A 1 94 ? -7.884 11.868 -7.054 1.00 75.56 94 ARG A O 1
ATOM 738 N N . GLY A 1 95 ? -7.795 14.057 -7.529 1.00 62.69 95 GLY A N 1
ATOM 739 C CA . GLY A 1 95 ? -8.114 14.577 -6.183 1.00 62.69 95 GLY A CA 1
ATOM 740 C C . GLY A 1 95 ? -9.355 14.004 -5.464 1.00 62.69 95 GLY A C 1
ATOM 741 O O . GLY A 1 95 ? -9.578 14.328 -4.303 1.00 62.69 95 GLY A O 1
ATOM 742 N N . LYS A 1 96 ? -10.147 13.129 -6.102 1.00 62.56 96 LYS A N 1
ATOM 743 C CA . LYS A 1 96 ? -11.236 12.352 -5.472 1.00 62.56 96 LYS A CA 1
ATOM 744 C C . LYS A 1 96 ? -10.756 11.066 -4.775 1.00 62.56 96 LYS A C 1
ATOM 746 O O . LYS A 1 96 ? -11.510 10.465 -4.013 1.00 62.56 96 LYS A O 1
ATOM 751 N N . CYS A 1 97 ? -9.497 10.677 -4.978 1.00 72.69 97 CYS A N 1
ATOM 752 C CA . CYS A 1 97 ? -8.963 9.382 -4.572 1.00 72.69 97 CYS A CA 1
ATOM 753 C C . CYS A 1 97 ? -9.016 9.129 -3.056 1.00 72.69 97 CYS A C 1
ATOM 755 O O . CYS A 1 97 ? -9.360 8.027 -2.645 1.00 72.69 97 CYS A O 1
ATOM 757 N N . ILE A 1 98 ? -8.701 10.110 -2.201 1.00 83.50 98 ILE A N 1
ATOM 758 C CA . ILE A 1 98 ? -8.538 9.845 -0.757 1.00 83.50 98 ILE A CA 1
ATOM 759 C C . ILE A 1 98 ? -9.864 9.438 -0.096 1.00 83.50 98 ILE A C 1
ATOM 761 O O . ILE A 1 98 ? -9.898 8.476 0.668 1.00 83.50 98 ILE A O 1
ATOM 765 N N . ARG A 1 99 ? -10.972 10.119 -0.419 1.00 84.69 99 ARG A N 1
ATOM 766 C CA . ARG A 1 99 ? -12.298 9.786 0.133 1.00 84.69 99 ARG A CA 1
ATOM 767 C C . ARG A 1 99 ? -12.770 8.406 -0.328 1.00 84.69 99 ARG A C 1
ATOM 769 O O . ARG A 1 99 ? -13.302 7.635 0.467 1.00 84.69 99 ARG A O 1
ATOM 776 N N . GLU A 1 100 ? -12.567 8.085 -1.602 1.00 87.69 100 GLU A N 1
ATOM 777 C CA . GLU A 1 100 ? -12.914 6.772 -2.155 1.00 87.69 100 GLU A CA 1
ATOM 778 C C . GLU A 1 100 ? -12.078 5.655 -1.515 1.00 87.69 100 GLU A C 1
ATOM 780 O O . GLU A 1 100 ? -12.609 4.602 -1.161 1.00 87.69 100 GLU A O 1
ATOM 785 N N . GLU A 1 101 ? -10.789 5.906 -1.290 1.00 89.06 101 GLU A N 1
ATOM 786 C CA . GLU A 1 101 ? -9.875 4.991 -0.606 1.00 89.06 101 GLU A CA 1
ATOM 787 C C . GLU A 1 101 ? -10.239 4.778 0.869 1.00 89.06 101 GLU A C 1
ATOM 789 O O . GLU A 1 101 ? -10.229 3.642 1.358 1.00 89.06 101 GLU A O 1
ATOM 794 N N . LEU A 1 102 ? -10.652 5.835 1.574 1.00 89.81 102 LEU A N 1
ATOM 795 C CA . LEU A 1 102 ? -11.229 5.718 2.916 1.00 89.81 102 LEU A CA 1
ATOM 796 C C . LEU A 1 102 ? -12.500 4.861 2.898 1.00 89.81 102 LEU A C 1
ATOM 798 O O . LEU A 1 102 ? -12.644 3.944 3.705 1.00 89.81 102 LEU A O 1
ATOM 802 N N . GLY A 1 103 ? -13.395 5.079 1.932 1.00 91.00 103 GLY A N 1
ATOM 803 C CA . GLY A 1 103 ? -14.591 4.253 1.756 1.00 91.00 103 GLY A CA 1
ATOM 804 C C . GLY A 1 103 ? -14.272 2.770 1.521 1.00 91.00 103 GLY A C 1
ATOM 805 O O . GLY A 1 103 ? -14.877 1.894 2.147 1.00 91.00 103 GLY A O 1
ATOM 806 N N . ARG A 1 104 ? -13.290 2.473 0.657 1.00 90.81 104 ARG A N 1
ATOM 807 C CA . ARG A 1 104 ? -12.827 1.102 0.373 1.00 90.81 104 ARG A CA 1
ATOM 808 C C . ARG A 1 104 ? -12.230 0.437 1.608 1.00 90.81 104 ARG A C 1
ATOM 810 O O . ARG A 1 104 ? -12.611 -0.687 1.935 1.00 90.81 104 ARG A O 1
ATOM 817 N N . SER A 1 105 ? -11.342 1.132 2.314 1.00 92.00 105 SER A N 1
ATOM 818 C CA . SER A 1 105 ? -10.709 0.608 3.530 1.00 92.00 105 SER A CA 1
ATOM 819 C C . SER A 1 105 ? -11.725 0.368 4.652 1.00 92.00 105 SER A C 1
ATOM 821 O O . SER A 1 105 ? -11.706 -0.711 5.241 1.00 92.00 105 SER A O 1
ATOM 823 N N . ARG A 1 106 ? -12.704 1.261 4.864 1.00 92.69 106 ARG A N 1
ATOM 824 C CA . ARG A 1 106 ? -13.825 1.014 5.795 1.00 92.69 106 ARG A CA 1
ATOM 825 C C . ARG A 1 106 ? -14.615 -0.240 5.425 1.00 92.69 106 ARG A C 1
ATOM 827 O O . ARG A 1 106 ? -14.914 -1.064 6.285 1.00 92.69 106 ARG A O 1
ATOM 834 N N . LYS A 1 107 ? -14.953 -0.412 4.140 1.00 92.31 107 LYS A N 1
ATOM 835 C CA . LYS A 1 107 ? -15.675 -1.603 3.658 1.00 92.31 107 LYS A CA 1
ATOM 836 C C . LYS A 1 107 ? -14.897 -2.894 3.924 1.00 92.31 107 LYS A C 1
ATOM 838 O O . LYS A 1 107 ? -15.512 -3.878 4.317 1.00 92.31 107 LYS A O 1
ATOM 843 N N . TRP A 1 108 ? -13.580 -2.886 3.735 1.00 90.81 108 TRP A N 1
ATOM 844 C CA . TRP A 1 108 ? -12.716 -4.031 4.033 1.00 90.81 108 TRP A CA 1
ATOM 845 C C . TRP A 1 108 ? -12.668 -4.351 5.528 1.00 90.81 108 TRP A C 1
ATOM 847 O O . TRP A 1 108 ? -12.883 -5.495 5.920 1.00 90.81 108 TRP A O 1
ATOM 857 N N . LEU A 1 109 ? -12.456 -3.336 6.366 1.00 91.56 109 LEU A N 1
ATOM 858 C CA . LEU A 1 109 ? -12.297 -3.504 7.811 1.00 91.56 109 LEU A CA 1
ATOM 859 C C . LEU A 1 109 ? -13.574 -3.967 8.517 1.00 91.56 109 LEU A C 1
ATOM 861 O O . LEU A 1 109 ? -13.479 -4.653 9.530 1.00 91.56 109 LEU A O 1
ATOM 865 N N . ARG A 1 110 ? -14.757 -3.695 7.945 1.00 91.38 110 ARG A N 1
ATOM 866 C CA . ARG A 1 110 ? -16.025 -4.278 8.422 1.00 91.38 110 ARG A CA 1
ATOM 867 C C . ARG A 1 110 ? -16.027 -5.804 8.416 1.00 91.38 110 ARG A C 1
ATOM 869 O O . ARG A 1 110 ? -16.652 -6.402 9.279 1.00 91.38 110 ARG A O 1
ATOM 876 N N . THR A 1 111 ? -15.356 -6.428 7.451 1.00 89.50 111 THR A N 1
ATOM 877 C CA . THR A 1 111 ? -15.281 -7.893 7.336 1.00 89.50 111 THR A CA 1
ATOM 878 C C . THR A 1 111 ? -13.926 -8.460 7.765 1.00 89.50 111 THR A C 1
ATOM 880 O O . THR A 1 111 ? -13.791 -9.670 7.901 1.00 89.50 111 THR A O 1
ATOM 883 N N . HIS A 1 112 ? -12.935 -7.599 8.021 1.00 88.75 112 HIS A N 1
ATOM 884 C CA . HIS A 1 112 ? -11.558 -7.967 8.366 1.00 88.75 112 HIS A CA 1
ATOM 885 C C . HIS A 1 112 ? -11.047 -7.161 9.567 1.00 88.75 112 HIS A C 1
ATOM 887 O O . HIS A 1 112 ? -9.969 -6.569 9.536 1.00 88.75 112 HIS A O 1
ATOM 893 N N . ALA A 1 113 ? -11.815 -7.134 10.655 1.00 88.94 113 ALA A N 1
ATOM 894 C CA . ALA A 1 113 ? -11.524 -6.292 11.815 1.00 88.94 113 ALA A CA 1
ATOM 895 C C . ALA A 1 113 ? -10.218 -6.646 12.564 1.00 88.94 113 ALA A C 1
ATOM 897 O O . ALA A 1 113 ? -9.733 -5.851 13.373 1.00 88.94 113 ALA A O 1
ATOM 898 N N . ALA A 1 114 ? -9.635 -7.819 12.301 1.00 88.50 114 ALA A N 1
ATOM 899 C CA . ALA A 1 114 ? -8.341 -8.253 12.834 1.00 88.50 114 ALA A CA 1
ATOM 900 C C . ALA A 1 114 ? -7.153 -7.976 11.885 1.00 88.50 114 ALA A C 1
ATOM 902 O O . ALA A 1 114 ? -6.019 -8.328 12.207 1.00 88.50 114 ALA A O 1
ATOM 903 N N . ASP A 1 115 ? -7.376 -7.360 10.716 1.00 89.50 115 ASP A N 1
ATOM 904 C CA . ASP A 1 115 ? -6.312 -7.100 9.743 1.00 89.50 115 ASP A CA 1
ATOM 905 C C . ASP A 1 115 ? -5.461 -5.885 10.135 1.00 89.50 115 ASP A C 1
ATOM 907 O O . ASP A 1 115 ? -5.766 -4.737 9.806 1.00 89.50 115 ASP A O 1
ATOM 911 N N . SER A 1 116 ? -4.343 -6.148 10.808 1.00 90.62 116 SER A N 1
ATOM 912 C CA . SER A 1 116 ? -3.397 -5.119 11.247 1.00 90.62 116 SER A CA 1
ATOM 913 C C . SER A 1 116 ? -2.837 -4.275 10.095 1.00 90.62 116 SER A C 1
ATOM 915 O O . SER A 1 116 ? -2.628 -3.072 10.260 1.00 90.62 116 SER A O 1
ATOM 917 N N . SER A 1 117 ? -2.634 -4.867 8.910 1.00 91.69 117 SER A N 1
ATOM 918 C CA . SER A 1 117 ? -2.129 -4.139 7.736 1.00 91.69 117 SER A CA 1
ATOM 919 C C . SER A 1 117 ? -3.196 -3.230 7.136 1.00 91.69 117 SER A C 1
ATOM 921 O O . SER A 1 117 ? -2.895 -2.094 6.766 1.00 91.69 117 SER A O 1
ATOM 923 N N . GLY A 1 118 ? -4.442 -3.706 7.077 1.00 92.56 118 GLY A N 1
ATOM 924 C CA . GLY A 1 118 ? -5.594 -2.904 6.674 1.00 92.56 118 GLY A CA 1
ATOM 925 C C . GLY A 1 118 ? -5.801 -1.705 7.598 1.00 92.56 118 GLY A C 1
ATOM 926 O O . GLY A 1 118 ? -5.967 -0.584 7.119 1.00 92.56 118 GLY A O 1
ATOM 927 N N . TRP A 1 119 ? -5.704 -1.914 8.914 1.00 92.81 119 TRP A N 1
ATOM 928 C CA . TRP A 1 119 ? -5.813 -0.841 9.904 1.00 92.81 119 TRP A CA 1
ATOM 929 C C . TRP A 1 119 ? -4.680 0.178 9.811 1.00 92.81 119 TRP A C 1
ATOM 931 O O . TRP A 1 119 ? -4.934 1.380 9.871 1.00 92.81 119 TRP A O 1
ATOM 941 N N . TRP A 1 120 ? -3.439 -0.278 9.613 1.00 94.19 120 TRP A N 1
ATOM 942 C CA . TRP A 1 120 ? -2.316 0.623 9.358 1.00 94.19 120 TRP A CA 1
ATOM 943 C C . TRP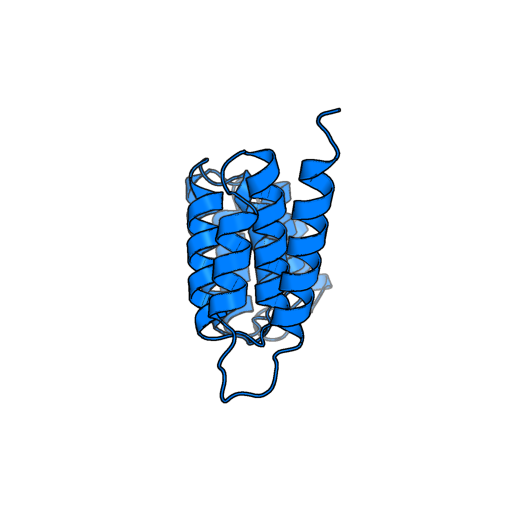 A 1 120 ? -2.566 1.481 8.113 1.00 94.19 120 TRP A C 1
ATOM 945 O O . TRP A 1 120 ? -2.436 2.701 8.165 1.00 94.19 120 TRP A O 1
ATOM 955 N N . TYR A 1 121 ? -2.991 0.862 7.009 1.00 93.38 121 TYR A N 1
ATOM 956 C CA . TYR A 1 121 ? -3.279 1.581 5.770 1.00 93.38 121 TYR A CA 1
ATOM 957 C C . TYR A 1 121 ? -4.405 2.607 5.948 1.00 93.38 121 TYR A C 1
ATOM 959 O O . TYR A 1 121 ? -4.271 3.756 5.530 1.00 93.38 121 TYR A O 1
ATOM 967 N N . HIS A 1 122 ? -5.486 2.216 6.625 1.00 93.00 122 HIS A N 1
ATOM 968 C CA . HIS A 1 122 ? -6.613 3.092 6.920 1.00 93.00 122 HIS A CA 1
ATOM 969 C C . HIS A 1 122 ? -6.196 4.313 7.748 1.00 93.00 122 HIS A C 1
ATOM 971 O O . HIS A 1 122 ? -6.527 5.446 7.401 1.00 93.00 122 HIS A O 1
ATOM 977 N N . ARG A 1 123 ? -5.368 4.102 8.777 1.00 93.31 123 ARG A N 1
ATOM 978 C CA . ARG A 1 123 ? -4.784 5.181 9.578 1.00 93.31 123 ARG A CA 1
ATOM 979 C C . ARG A 1 123 ? -3.992 6.176 8.730 1.00 93.31 123 ARG A C 1
ATOM 981 O O . ARG A 1 123 ? -4.164 7.382 8.882 1.00 93.31 123 ARG A O 1
ATOM 988 N N . GLN A 1 124 ? -3.161 5.688 7.812 1.00 92.38 124 GLN A N 1
ATOM 989 C CA . GLN A 1 124 ? -2.400 6.562 6.918 1.00 92.38 124 GLN A CA 1
ATOM 990 C C . GLN A 1 124 ? -3.308 7.388 5.993 1.00 92.38 124 GLN A C 1
ATOM 992 O O . GLN A 1 124 ? -3.008 8.551 5.732 1.00 92.38 124 GLN A O 1
ATOM 997 N N . LEU A 1 125 ? -4.426 6.823 5.526 1.00 90.81 125 LEU A N 1
ATOM 998 C CA . LEU A 1 125 ? -5.410 7.561 4.728 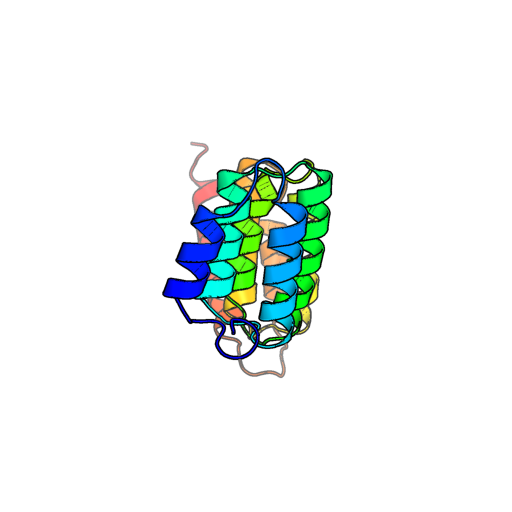1.00 90.81 125 LEU A CA 1
ATOM 999 C C . LEU A 1 125 ? -6.091 8.676 5.530 1.00 90.81 125 LEU A C 1
ATOM 1001 O O . LEU A 1 125 ? -6.305 9.756 4.985 1.00 90.81 125 LEU A O 1
ATOM 1005 N N . ILE A 1 126 ? -6.396 8.445 6.811 1.00 89.81 126 ILE A N 1
ATOM 1006 C CA . ILE A 1 126 ? -6.970 9.473 7.692 1.00 89.81 126 ILE A CA 1
ATOM 1007 C C . ILE A 1 126 ? -5.990 10.638 7.856 1.00 89.81 126 ILE A C 1
ATOM 1009 O O . ILE A 1 126 ? -6.389 11.791 7.715 1.00 89.81 126 ILE A O 1
ATOM 1013 N N . GLU A 1 127 ? -4.707 10.364 8.102 1.00 88.38 127 GLU A N 1
ATOM 1014 C CA . GLU A 1 127 ? -3.694 11.425 8.225 1.00 88.38 127 GLU A CA 1
ATOM 1015 C C . GLU A 1 127 ? -3.572 12.249 6.931 1.00 88.38 127 GLU A C 1
ATOM 1017 O O . GLU A 1 127 ? -3.523 13.479 6.981 1.00 88.38 127 GLU A O 1
ATOM 1022 N N . LEU A 1 128 ? -3.616 11.595 5.763 1.00 85.38 128 LEU A N 1
ATOM 1023 C CA . LEU A 1 128 ? -3.643 12.288 4.469 1.00 85.38 128 LEU A CA 1
ATOM 1024 C C . LEU A 1 128 ? -4.919 13.130 4.285 1.00 85.38 128 LEU A C 1
ATOM 1026 O O . LEU A 1 128 ? -4.848 14.267 3.822 1.00 85.38 128 LEU A O 1
ATOM 1030 N N . ALA A 1 129 ? -6.085 12.600 4.665 1.00 84.06 129 ALA A N 1
ATOM 1031 C CA . ALA A 1 129 ? -7.369 13.290 4.545 1.00 84.06 129 ALA A CA 1
ATOM 1032 C C . ALA A 1 129 ? -7.482 14.508 5.471 1.00 84.06 129 ALA A C 1
ATOM 1034 O O . ALA A 1 129 ? -8.096 15.509 5.095 1.00 84.06 129 ALA A O 1
ATOM 1035 N N . ARG A 1 130 ? -6.865 14.446 6.657 1.00 79.50 130 ARG A N 1
ATOM 1036 C CA . ARG A 1 130 ? -6.805 15.560 7.614 1.00 79.50 130 ARG A CA 1
ATOM 1037 C C . ARG A 1 130 ? -6.034 16.753 7.057 1.00 79.50 130 ARG A C 1
ATOM 1039 O O . ARG A 1 130 ? -6.487 17.880 7.224 1.00 79.50 130 ARG A O 1
ATOM 1046 N N . GLY A 1 131 ? -4.935 16.515 6.337 1.00 69.69 131 GLY A N 1
ATOM 1047 C CA . GLY A 1 131 ? -4.214 17.574 5.618 1.00 69.69 131 GLY A CA 1
ATOM 1048 C C . GLY A 1 131 ? -5.027 18.208 4.481 1.00 69.69 131 GLY A C 1
ATOM 1049 O O . GLY A 1 131 ? -4.783 19.352 4.114 1.00 69.69 131 GLY A O 1
ATOM 1050 N N . ALA A 1 132 ? -6.021 17.487 3.955 1.00 62.91 132 ALA A N 1
ATOM 1051 C CA . ALA A 1 132 ? -6.889 17.920 2.859 1.00 62.91 132 ALA A CA 1
ATOM 1052 C C . ALA A 1 132 ? -8.285 18.406 3.313 1.00 62.91 132 ALA A C 1
ATOM 1054 O O . ALA A 1 132 ? -9.154 18.611 2.467 1.00 62.91 132 ALA A O 1
ATOM 1055 N N . ALA A 1 133 ? -8.521 18.559 4.627 1.00 63.47 133 ALA A N 1
ATOM 1056 C CA . ALA A 1 133 ? -9.805 18.946 5.237 1.00 63.47 133 ALA A CA 1
ATOM 1057 C C . ALA A 1 133 ? -11.017 18.070 4.831 1.00 63.47 133 ALA A C 1
ATOM 1059 O O . ALA A 1 133 ? -12.162 18.520 4.857 1.00 63.47 133 ALA A O 1
ATOM 1060 N N . ALA A 1 134 ? -10.778 16.814 4.443 1.00 58.84 134 ALA A N 1
ATOM 1061 C CA . ALA A 1 134 ? -11.795 15.973 3.811 1.00 58.84 134 ALA A CA 1
ATOM 1062 C C . ALA A 1 134 ? -12.616 15.103 4.783 1.00 58.84 134 ALA A C 1
ATOM 1064 O O . ALA A 1 134 ? -13.667 14.613 4.371 1.00 58.84 134 ALA A O 1
ATOM 1065 N N . GLU A 1 135 ? -12.167 14.910 6.032 1.00 65.81 135 GLU A N 1
ATOM 1066 C CA . GLU A 1 135 ? -12.771 13.972 6.995 1.00 65.81 135 GLU A CA 1
ATOM 1067 C C . GLU A 1 135 ? -12.683 14.486 8.447 1.00 65.81 135 GLU A C 1
ATOM 1069 O O . GLU A 1 135 ? -11.684 15.097 8.837 1.00 65.81 135 GLU A O 1
ATOM 1074 N N . THR A 1 136 ? -13.701 14.202 9.271 1.00 74.25 136 THR A N 1
ATOM 1075 C CA . THR A 1 136 ? -13.715 14.542 10.703 1.00 74.25 136 THR A CA 1
ATOM 1076 C C . THR A 1 136 ? -13.312 13.340 11.562 1.00 74.25 136 THR A C 1
ATOM 1078 O O . THR A 1 136 ? -13.777 12.220 11.360 1.00 74.25 136 THR A O 1
ATOM 1081 N N . VAL A 1 137 ? -12.475 13.575 12.580 1.00 83.75 137 VAL A N 1
ATOM 1082 C CA . VAL A 1 137 ? -12.059 12.543 13.556 1.00 83.75 137 VAL A CA 1
ATOM 1083 C C . VAL A 1 137 ? -13.271 11.900 14.252 1.00 83.75 137 VAL A C 1
ATOM 1085 O O . VAL A 1 137 ? -13.240 10.715 14.570 1.00 83.75 137 VAL A O 1
ATOM 1088 N N . GLY A 1 138 ? -14.356 12.661 14.443 1.00 84.69 138 GLY A N 1
ATOM 1089 C CA . GLY A 1 138 ? -15.594 12.175 15.059 1.00 84.69 138 GLY A CA 1
ATOM 1090 C C . GLY A 1 138 ? -16.288 11.069 14.260 1.00 84.69 138 GLY A C 1
ATOM 1091 O O . GLY A 1 138 ? -16.592 10.025 14.829 1.00 84.69 138 GLY A O 1
ATOM 1092 N N . GLY A 1 139 ? -16.474 11.249 12.946 1.00 87.62 139 GLY A N 1
ATOM 1093 C CA . GLY A 1 139 ? -17.134 10.234 12.111 1.00 87.62 139 GLY A CA 1
ATOM 1094 C C . GLY A 1 139 ? -16.343 8.925 12.031 1.00 87.62 139 GLY A C 1
ATOM 1095 O O . GLY A 1 139 ? -16.911 7.836 11.976 1.00 87.62 139 GLY A O 1
ATOM 1096 N N . GLU A 1 140 ? -15.016 9.016 12.094 1.00 90.25 140 GLU A N 1
ATOM 1097 C CA . GLU A 1 140 ? -14.153 7.839 12.119 1.00 90.25 140 GLU A CA 1
ATOM 1098 C C . GLU A 1 140 ? -14.188 7.108 13.470 1.00 90.25 140 GLU A C 1
ATOM 1100 O O . GLU A 1 140 ? -14.214 5.879 13.520 1.00 90.25 140 GLU A O 1
ATOM 1105 N N . LEU A 1 141 ? -14.282 7.846 14.579 1.00 90.69 141 LEU A N 1
ATOM 1106 C CA . LEU A 1 141 ? -14.462 7.259 15.906 1.00 90.69 141 LEU A CA 1
ATOM 1107 C C . LEU A 1 141 ? -15.781 6.475 16.011 1.00 90.69 141 LEU A C 1
ATOM 1109 O O . LEU A 1 141 ? -15.806 5.385 16.585 1.00 90.69 141 LEU A O 1
ATOM 1113 N N . GLU A 1 142 ? -16.864 7.004 15.438 1.00 91.19 142 GLU A N 1
ATOM 1114 C CA . GLU A 1 142 ? -18.151 6.303 15.348 1.00 91.19 142 GLU A CA 1
ATOM 1115 C C . GLU A 1 142 ? -18.038 5.010 14.538 1.00 91.19 142 GLU A C 1
ATOM 1117 O O . GLU A 1 142 ? -18.519 3.963 14.979 1.00 91.19 142 GLU A O 1
ATOM 1122 N N . PHE A 1 143 ? -17.349 5.052 13.393 1.00 91.88 143 PHE A N 1
ATOM 1123 C CA . PHE A 1 143 ? -17.095 3.863 12.585 1.00 91.88 143 PHE A CA 1
ATOM 1124 C C . PHE A 1 143 ? -16.348 2.782 13.376 1.00 91.88 143 PHE A C 1
ATOM 1126 O O . PHE A 1 143 ? -16.829 1.651 13.444 1.00 91.88 143 PHE A O 1
ATOM 1133 N N . VAL A 1 144 ? -15.215 3.119 14.006 1.00 91.75 144 VAL A N 1
ATOM 1134 C CA . VAL A 1 144 ? -14.400 2.156 14.769 1.00 91.75 144 VAL A CA 1
ATOM 1135 C C . VAL A 1 144 ? -15.195 1.545 15.924 1.00 91.75 144 VAL A C 1
ATOM 1137 O O . VAL A 1 144 ? -15.141 0.332 16.137 1.00 91.75 144 VAL A O 1
ATOM 1140 N N . ARG A 1 145 ? -15.985 2.352 16.643 1.00 90.81 145 ARG A N 1
ATOM 1141 C CA . ARG A 1 145 ? -16.861 1.863 17.719 1.00 90.81 145 ARG A CA 1
ATOM 1142 C C . ARG A 1 145 ? -17.945 0.925 17.206 1.00 90.81 145 ARG A C 1
ATOM 1144 O O . ARG A 1 145 ? -18.214 -0.081 17.855 1.00 90.81 145 ARG A O 1
ATOM 1151 N N . GLY A 1 146 ? -18.514 1.217 16.038 1.00 90.38 146 GLY A N 1
ATOM 1152 C CA . GLY A 1 146 ? -19.521 0.378 15.390 1.00 90.38 146 GLY A CA 1
ATOM 1153 C C . GLY A 1 146 ? -19.013 -1.000 14.949 1.00 90.38 146 GLY A C 1
ATOM 1154 O O . GLY A 1 146 ? -19.825 -1.877 14.676 1.00 90.38 146 GLY A O 1
ATOM 1155 N N . LEU A 1 147 ? -17.694 -1.218 14.895 1.00 89.12 147 LEU A N 1
ATOM 1156 C CA . LEU A 1 147 ? -17.106 -2.533 14.609 1.00 89.12 147 LEU A CA 1
ATOM 1157 C C . LEU A 1 147 ? -16.989 -3.439 15.841 1.00 89.12 147 LEU A C 1
ATOM 1159 O O . LEU A 1 147 ? -16.615 -4.603 15.703 1.00 89.12 147 LEU A O 1
ATOM 1163 N N . ARG A 1 148 ? -17.249 -2.925 17.049 1.00 83.56 148 ARG A N 1
ATOM 1164 C CA . ARG A 1 148 ? -17.234 -3.736 18.270 1.00 83.56 148 ARG A CA 1
ATOM 1165 C C . ARG A 1 148 ? -18.481 -4.622 18.283 1.00 83.56 148 ARG A C 1
ATOM 1167 O O . ARG A 1 148 ? -19.581 -4.129 18.502 1.00 83.56 148 ARG A O 1
ATOM 1174 N N . ASP A 1 149 ? -18.304 -5.923 18.081 1.00 69.75 149 ASP A N 1
ATOM 1175 C CA . ASP A 1 149 ? -19.362 -6.905 18.329 1.00 69.75 149 ASP A CA 1
ATOM 1176 C C . ASP A 1 149 ? -19.472 -7.159 19.848 1.00 69.75 149 ASP A C 1
ATOM 1178 O O . ASP A 1 149 ? -18.472 -7.548 20.464 1.00 69.75 149 ASP A O 1
ATOM 1182 N N . PRO A 1 150 ? -20.646 -6.958 20.481 1.00 60.31 150 PRO A N 1
ATOM 1183 C CA . PRO A 1 150 ? -20.862 -7.289 21.889 1.00 60.31 150 PRO A CA 1
ATOM 1184 C C . PRO A 1 150 ? -20.585 -8.762 22.238 1.00 60.31 150 PRO A C 1
ATOM 1186 O O . PRO A 1 150 ? -20.341 -9.063 23.405 1.00 60.31 150 PRO A O 1
ATOM 1189 N N . GLY A 1 151 ? -20.631 -9.670 21.254 1.00 59.56 151 GLY A N 1
ATOM 1190 C CA . GLY A 1 151 ? -20.471 -11.116 21.439 1.00 59.56 151 GLY A CA 1
ATOM 1191 C C . GLY A 1 151 ? -19.098 -11.692 21.076 1.00 59.56 151 GLY A C 1
ATOM 1192 O O . GLY A 1 151 ? -18.884 -12.888 21.277 1.00 59.56 151 GLY A O 1
ATOM 1193 N N . GLN A 1 152 ? -18.163 -10.890 20.553 1.00 59.66 152 GLN A N 1
ATOM 1194 C CA . GLN A 1 152 ? -16.866 -11.379 20.068 1.00 59.66 152 GLN A CA 1
ATOM 1195 C C . GLN A 1 152 ? -15.698 -10.906 20.945 1.00 59.66 152 GLN A C 1
ATOM 1197 O O . GLN A 1 152 ? -15.743 -9.854 21.584 1.00 59.66 152 GLN A O 1
ATOM 1202 N N . ALA A 1 153 ? -14.617 -11.693 20.974 1.00 59.38 153 ALA A N 1
ATOM 1203 C CA . ALA A 1 153 ? -13.378 -11.299 21.637 1.00 59.38 153 ALA A CA 1
ATOM 1204 C C . ALA A 1 153 ? -12.892 -9.939 21.103 1.00 59.38 153 ALA A C 1
ATOM 1206 O O . ALA A 1 153 ? -12.870 -9.702 19.894 1.00 59.38 153 ALA A O 1
ATOM 1207 N N . ARG A 1 154 ? -12.496 -9.046 22.017 1.00 68.31 154 ARG A N 1
ATOM 1208 C CA . ARG A 1 154 ? -12.038 -7.689 21.691 1.00 68.31 154 ARG A CA 1
ATOM 1209 C C . ARG A 1 154 ? -10.866 -7.752 20.706 1.00 68.31 154 ARG A C 1
ATOM 1211 O O . ARG A 1 154 ? -9.801 -8.269 21.037 1.00 68.31 154 ARG A O 1
ATOM 1218 N N . SER A 1 155 ? -11.047 -7.215 19.498 1.00 82.38 155 SER A N 1
ATOM 1219 C CA . SER A 1 155 ? -9.947 -7.079 18.537 1.00 82.38 155 SER A CA 1
ATOM 1220 C C . SER A 1 155 ? -8.979 -6.004 19.026 1.00 82.38 155 SER A C 1
ATOM 1222 O O . SER A 1 155 ? -9.322 -4.820 19.055 1.00 82.38 155 SER A O 1
ATOM 1224 N N . GLN A 1 156 ? -7.746 -6.406 19.349 1.00 87.56 156 GLN A N 1
ATOM 1225 C CA . GLN A 1 156 ? -6.667 -5.487 19.729 1.00 87.56 156 GLN A CA 1
ATOM 1226 C C . GLN A 1 156 ? -6.465 -4.380 18.682 1.00 87.56 156 GLN A C 1
ATOM 1228 O O . GLN A 1 156 ? -6.155 -3.242 19.028 1.00 87.56 156 GLN A O 1
ATOM 1233 N N . CYS A 1 157 ? -6.677 -4.688 17.397 1.00 88.94 157 CYS A N 1
ATOM 1234 C CA . CYS A 1 157 ? -6.544 -3.699 16.334 1.00 88.94 157 CYS A CA 1
ATOM 1235 C C . CYS A 1 157 ? -7.571 -2.567 16.477 1.00 88.94 157 CYS A C 1
ATOM 1237 O O . CYS A 1 157 ? -7.187 -1.406 16.384 1.00 88.94 157 CYS A O 1
ATOM 1239 N N . ILE A 1 158 ? -8.840 -2.888 16.760 1.00 90.44 158 ILE A N 1
ATOM 1240 C CA . ILE A 1 158 ? -9.905 -1.887 16.959 1.00 90.44 158 ILE A CA 1
ATOM 1241 C C . ILE A 1 158 ? -9.564 -0.986 18.151 1.00 90.44 158 ILE A C 1
ATOM 1243 O O . ILE A 1 158 ? -9.654 0.236 18.052 1.00 90.44 158 ILE A O 1
ATOM 1247 N N . GLU A 1 159 ? -9.132 -1.576 19.268 1.00 90.88 159 GLU A N 1
ATOM 1248 C CA . GLU A 1 159 ? -8.823 -0.822 20.488 1.00 90.88 159 GLU A CA 1
ATOM 1249 C C . GLU A 1 159 ? -7.683 0.174 20.286 1.00 90.88 159 GLU A C 1
ATOM 1251 O O . GLU A 1 159 ? -7.791 1.333 20.690 1.00 90.88 159 GLU A O 1
ATOM 1256 N N . VAL A 1 160 ? -6.611 -0.259 19.616 1.00 92.56 160 VAL A N 1
ATOM 1257 C CA . VAL A 1 160 ? -5.466 0.603 19.306 1.00 92.56 160 VAL A CA 1
ATOM 1258 C C . VAL A 1 160 ? -5.885 1.778 18.419 1.00 92.56 160 VAL A C 1
ATOM 1260 O O . VAL A 1 160 ? -5.418 2.898 18.638 1.00 92.56 160 VAL A O 1
ATOM 1263 N N . GLN A 1 161 ? -6.777 1.559 17.447 1.00 92.69 161 GLN A N 1
ATOM 1264 C CA . GLN A 1 161 ? -7.263 2.646 16.592 1.00 92.69 161 GLN A CA 1
ATOM 1265 C C . GLN A 1 161 ? -8.183 3.609 17.338 1.00 92.69 161 GLN A C 1
ATOM 1267 O O . GLN A 1 161 ? -8.018 4.820 17.207 1.00 92.69 161 GLN A O 1
ATOM 1272 N N . GLU A 1 162 ? -9.099 3.106 18.166 1.00 92.31 162 GLU A N 1
ATOM 1273 C CA . GLU A 1 162 ? -9.973 3.962 18.971 1.00 92.31 162 GLU A CA 1
ATOM 1274 C C . GLU A 1 162 ? -9.161 4.854 19.918 1.00 92.31 162 GLU A C 1
ATOM 1276 O O . GLU A 1 162 ? -9.374 6.066 19.970 1.00 92.31 162 GLU A O 1
ATOM 1281 N N . GLN A 1 163 ? -8.182 4.285 20.628 1.00 92.81 163 GLN A N 1
ATOM 1282 C CA . GLN A 1 163 ? -7.310 5.055 21.517 1.00 92.81 163 GLN A CA 1
ATOM 1283 C C . GLN A 1 163 ? -6.526 6.137 20.770 1.00 92.81 163 GLN A C 1
ATOM 1285 O O . GLN A 1 163 ? -6.341 7.240 21.288 1.00 92.81 163 GLN A O 1
ATOM 1290 N N . TRP A 1 164 ? -6.051 5.840 19.559 1.00 93.38 164 TRP A N 1
ATOM 1291 C CA . TRP A 1 164 ? -5.367 6.824 18.727 1.00 93.38 164 TRP A CA 1
ATOM 1292 C C . TRP A 1 164 ? -6.307 7.956 18.281 1.00 93.38 164 TRP A C 1
ATOM 1294 O O . TRP A 1 164 ? -5.944 9.124 18.430 1.00 93.38 164 TRP A O 1
ATOM 1304 N N . LEU A 1 165 ? -7.523 7.641 17.822 1.00 91.44 165 LEU A N 1
ATOM 1305 C CA . LEU A 1 165 ? -8.526 8.641 17.427 1.00 91.44 165 LEU A CA 1
ATOM 1306 C C . LEU A 1 165 ? -8.932 9.545 18.597 1.00 91.44 165 LEU A C 1
ATOM 1308 O O . LEU A 1 165 ? -9.023 10.760 18.427 1.00 91.44 165 LEU A O 1
ATOM 1312 N N . LEU A 1 166 ? -9.103 8.984 19.798 1.00 91.81 166 LEU A N 1
ATOM 1313 C CA . LEU A 1 166 ? -9.403 9.755 21.010 1.00 91.81 166 LEU A CA 1
ATOM 1314 C C . LEU A 1 166 ? -8.288 10.753 21.347 1.00 91.81 166 LEU A C 1
ATOM 1316 O O . LEU A 1 166 ? -8.572 11.915 21.638 1.00 91.81 166 LEU A O 1
ATOM 1320 N N . LYS A 1 167 ? -7.019 10.334 21.253 1.00 91.56 167 LYS A N 1
ATOM 1321 C CA . LYS A 1 167 ? -5.870 11.236 21.453 1.00 91.56 167 LYS A CA 1
ATOM 1322 C C . LYS A 1 167 ? -5.856 12.367 20.425 1.00 91.56 167 LYS A C 1
ATOM 1324 O O . LYS A 1 167 ? -5.586 13.510 20.781 1.00 91.56 167 LYS A O 1
ATOM 1329 N N . LEU A 1 168 ? -6.169 12.069 19.163 1.00 87.50 168 LEU A N 1
ATOM 1330 C CA . LEU A 1 168 ? -6.262 13.090 18.118 1.00 87.50 168 LEU A CA 1
ATOM 1331 C C . LEU A 1 168 ? -7.401 14.081 18.360 1.00 87.50 168 LEU A C 1
ATOM 1333 O O . LEU A 1 168 ? -7.212 15.280 18.163 1.00 87.50 168 LEU A O 1
ATOM 1337 N N . GLN A 1 169 ? -8.564 13.594 18.792 1.00 86.25 169 GLN A N 1
ATOM 1338 C CA . GLN A 1 169 ? -9.707 14.441 19.120 1.00 86.25 169 GLN A CA 1
ATOM 1339 C C . GLN A 1 169 ? -9.364 15.403 20.265 1.00 86.25 169 GLN A C 1
ATOM 1341 O O . GLN A 1 169 ? -9.643 16.592 20.163 1.00 86.25 169 GLN A O 1
ATOM 1346 N N . GLN A 1 170 ? -8.696 14.913 21.313 1.00 85.50 170 GLN A N 1
ATOM 1347 C CA . GLN A 1 170 ? -8.242 15.732 22.442 1.00 85.50 170 GLN A CA 1
ATOM 1348 C C . GLN A 1 170 ? -7.194 16.774 22.022 1.00 85.50 170 GLN A C 1
ATOM 1350 O O . GLN A 1 170 ? -7.281 17.929 22.431 1.00 85.50 170 GLN A O 1
ATOM 1355 N N . ALA A 1 171 ? -6.242 16.400 21.162 1.00 83.00 171 ALA A N 1
ATOM 1356 C CA . ALA A 1 171 ? -5.217 17.316 20.661 1.00 83.00 171 ALA A CA 1
ATOM 1357 C C . ALA A 1 171 ? -5.789 18.446 19.781 1.00 83.00 171 ALA A C 1
ATOM 1359 O O . ALA A 1 171 ? -5.255 19.551 19.784 1.00 83.00 171 ALA A O 1
ATOM 1360 N N . GLY A 1 172 ? -6.879 18.194 19.046 1.00 69.00 172 GLY A N 1
ATOM 1361 C CA . GLY A 1 172 ? -7.548 19.209 18.222 1.00 69.00 172 GLY A CA 1
ATOM 1362 C C . GLY A 1 172 ? -8.345 20.252 19.016 1.00 69.00 172 GLY A C 1
ATOM 1363 O O . GLY A 1 172 ? -8.555 21.353 18.521 1.00 69.00 172 GLY A O 1
ATOM 1364 N N . VAL A 1 173 ? -8.762 19.933 20.246 1.00 57.25 173 VAL A N 1
ATOM 1365 C CA . VAL A 1 173 ? -9.537 20.838 21.119 1.00 57.25 173 VAL A CA 1
ATOM 1366 C C . VAL A 1 173 ? -8.631 21.829 21.875 1.00 57.25 173 VAL A C 1
ATOM 1368 O O . VAL A 1 173 ? -9.096 22.877 22.306 1.00 57.25 173 VAL A O 1
ATOM 1371 N N . GLY A 1 174 ? -7.327 21.549 21.994 1.00 44.03 174 GLY A N 1
ATOM 1372 C CA . GLY A 1 174 ? -6.361 22.397 22.711 1.00 44.03 174 GLY A CA 1
ATOM 1373 C C . GLY A 1 174 ? -5.663 23.485 21.879 1.00 44.03 174 GLY A C 1
ATOM 1374 O O . GLY A 1 174 ? -4.771 24.143 22.400 1.00 44.03 174 GLY A O 1
ATOM 1375 N N . GLY A 1 175 ? -6.012 23.649 20.597 1.00 38.69 175 GLY A N 1
ATOM 1376 C CA . GLY A 1 175 ? -5.340 24.566 19.658 1.00 38.69 175 GLY A CA 1
ATOM 1377 C C . GLY A 1 175 ? -6.048 25.902 19.408 1.00 38.69 175 GLY A C 1
ATOM 1378 O O . GLY A 1 175 ? -5.621 26.658 18.540 1.00 38.69 175 GLY A O 1
ATOM 1379 N N . THR A 1 176 ? -7.134 26.188 20.127 1.00 39.22 176 THR A N 1
ATOM 1380 C CA . THR A 1 176 ? -7.876 27.455 20.047 1.00 39.22 176 THR A CA 1
ATOM 1381 C C . THR A 1 176 ? -8.059 28.034 21.447 1.00 39.22 176 THR A C 1
ATOM 1383 O O . THR A 1 176 ? -9.156 27.992 22.005 1.00 39.22 176 THR A O 1
ATOM 1386 N N . ALA A 1 177 ? -6.968 28.517 22.031 1.00 32.62 177 ALA A N 1
ATOM 1387 C CA . ALA A 1 177 ? -6.974 29.376 23.209 1.00 32.62 177 ALA A CA 1
ATOM 1388 C C . ALA A 1 177 ? -5.913 30.462 23.025 1.00 32.62 177 ALA A C 1
ATOM 1390 O O . ALA A 1 177 ? -4.808 30.109 22.552 1.00 32.62 177 ALA A O 1
#

Organism: Chondrus crispus (NCBI:txid2769)

Foldseek 3Di:
DCLVVVQPLVVLVVCVVVQDQVNLVVLLVVLLSSCVNVLQRPNSLVSNLVSCVVRPDAQVRLVVLLVSLVVSPVVDQQNLSSLVSNLSSQVNHPPVRLVVVLVVLLVVCLVVVQRLSSLVSNVSSVVVCVVVVNDDLVVVLVSLVVSDDPPDDDRPSSVVVNVVSVVVVVVVVPPPD

Secondary structure (DSSP, 8-state):
-TTT-TT-HHHHHHHHHH--TTTHHHHHHHHHHHHHH-TT-HHHHHHHHHHHHHH---HHHHHHHHHHHHHHHHHSTT-HHHHHHHHHHGGGS-TTHHHHHHHHHHHHHHH-TT-HHHHHHHHHHHHHHHHTT---HHHHHHHHHHT--TTS---HHHHHHHHHHHHHHHHHHTT--